Protein AF-A0A2A2GFD2-F1 (afdb_monomer)

Solvent-accessible surface area (backbone atoms only — not comparable to full-atom values): 6908 Å² total; per-residue (Å²): 133,87,81,90,85,78,82,88,79,84,84,79,74,75,79,71,74,86,69,82,74,80,74,76,67,93,81,60,52,80,71,54,51,54,54,52,52,53,53,49,30,58,77,66,70,48,87,82,79,87,77,58,89,93,45,66,77,78,46,43,66,63,50,50,52,55,46,50,48,44,65,62,45,64,67,71,53,84,71,90,45,72,70,53,42,54,51,52,52,53,50,49,55,48,50,59,73,72,70,61,82,84,125

Organism: NCBI:txid2032623

Structure (mmCIF, N/CA/C/O backbone):
data_AF-A0A2A2GFD2-F1
#
_entry.id   AF-A0A2A2GFD2-F1
#
loop_
_atom_site.group_PDB
_atom_site.id
_atom_site.type_symbol
_atom_site.label_atom_id
_atom_site.label_alt_id
_atom_site.label_comp_id
_atom_site.label_asym_id
_atom_site.label_entity_id
_atom_site.label_seq_id
_atom_site.pdbx_PDB_ins_code
_atom_site.Cartn_x
_atom_site.Cartn_y
_atom_site.Cartn_z
_atom_site.occupancy
_atom_site.B_iso_or_equiv
_atom_site.auth_seq_id
_atom_site.auth_comp_id
_atom_site.auth_asym_id
_atom_site.auth_atom_id
_atom_site.pdbx_PDB_model_num
ATOM 1 N N . MET A 1 1 ? -52.224 36.854 7.641 1.00 38.59 1 MET A N 1
ATOM 2 C CA . MET A 1 1 ? -52.057 35.831 8.694 1.00 38.59 1 MET A CA 1
ATOM 3 C C . MET A 1 1 ? -52.124 34.479 8.022 1.00 38.59 1 MET A C 1
ATOM 5 O O . MET A 1 1 ? -53.182 34.224 7.475 1.00 38.59 1 MET A O 1
ATOM 9 N N . GLY A 1 2 ? -51.016 33.720 8.050 1.00 45.50 2 GLY A N 1
ATOM 10 C CA . GLY A 1 2 ? -50.899 32.283 7.723 1.00 45.50 2 GLY A CA 1
ATOM 11 C C . GLY A 1 2 ? -51.264 31.884 6.284 1.00 45.50 2 GLY A C 1
ATOM 12 O O . GLY A 1 2 ? -52.230 32.379 5.735 1.00 45.50 2 GLY A O 1
ATOM 13 N N . ASP A 1 3 ? -50.562 31.023 5.565 1.00 37.81 3 ASP A N 1
ATOM 14 C CA . ASP A 1 3 ? -49.472 30.139 5.938 1.00 37.81 3 ASP A CA 1
ATOM 15 C C . ASP A 1 3 ? -48.630 29.834 4.700 1.00 37.81 3 ASP A C 1
ATOM 17 O O . ASP A 1 3 ? -49.125 29.735 3.576 1.00 37.81 3 ASP A O 1
ATOM 21 N N . ALA A 1 4 ? -47.331 29.719 4.942 1.00 43.19 4 ALA A N 1
ATOM 22 C CA . ALA A 1 4 ? -46.359 29.190 4.011 1.00 43.19 4 ALA A CA 1
ATOM 23 C C . ALA A 1 4 ? -46.404 27.655 4.012 1.00 43.19 4 ALA A C 1
ATOM 25 O O . ALA A 1 4 ? -46.620 27.061 5.070 1.00 43.19 4 ALA A O 1
ATOM 26 N N . SER A 1 5 ? -46.045 27.066 2.863 1.00 48.75 5 SER A N 1
ATOM 27 C CA . SER A 1 5 ? -45.400 25.745 2.644 1.00 48.75 5 SER A CA 1
AT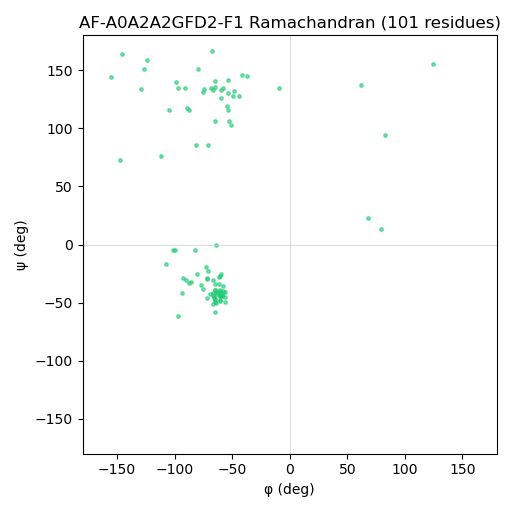OM 28 C C . SER A 1 5 ? -46.181 24.808 1.705 1.00 48.75 5 SER A C 1
ATOM 30 O O . SER A 1 5 ? -47.402 24.928 1.632 1.00 48.75 5 SER A O 1
ATOM 32 N N . PRO A 1 6 ? -45.518 23.835 1.035 1.00 47.19 6 PRO A N 1
ATOM 33 C CA . PRO A 1 6 ? -44.111 23.433 1.168 1.00 47.19 6 PRO A CA 1
ATOM 34 C C . PRO A 1 6 ? -43.296 23.470 -0.136 1.00 47.19 6 PRO A C 1
ATOM 36 O O . PRO A 1 6 ? -43.828 23.423 -1.241 1.00 47.19 6 PRO A O 1
ATOM 39 N N . LEU A 1 7 ? -41.973 23.546 0.051 1.00 44.38 7 LEU A N 1
ATOM 40 C CA . LEU A 1 7 ? -40.951 23.317 -0.967 1.00 44.38 7 LEU A CA 1
ATOM 41 C C . LEU A 1 7 ? -41.225 22.012 -1.722 1.00 44.38 7 LEU A C 1
ATOM 43 O O . LEU A 1 7 ? -41.433 20.967 -1.105 1.00 44.38 7 LEU A O 1
ATOM 47 N N . ASP A 1 8 ? -41.158 22.104 -3.047 1.00 35.56 8 ASP A N 1
ATOM 48 C CA . ASP A 1 8 ? -41.094 20.958 -3.940 1.00 35.56 8 ASP A CA 1
ATOM 49 C C . ASP A 1 8 ? -39.875 20.097 -3.588 1.00 35.56 8 ASP A C 1
ATOM 51 O O . ASP A 1 8 ? -38.780 20.596 -3.298 1.00 35.56 8 ASP A O 1
ATOM 55 N N . THR A 1 9 ? -40.118 18.796 -3.539 1.00 39.66 9 THR A N 1
ATOM 56 C CA . THR A 1 9 ? -39.192 17.786 -3.061 1.00 39.66 9 THR A CA 1
ATOM 57 C C . THR A 1 9 ? -38.520 17.152 -4.271 1.00 39.66 9 THR A C 1
ATOM 59 O O . THR A 1 9 ? -39.177 16.809 -5.245 1.00 39.66 9 THR A O 1
ATOM 62 N N . THR A 1 10 ? -37.221 16.890 -4.138 1.00 38.72 10 THR A N 1
ATOM 63 C CA . THR A 1 10 ?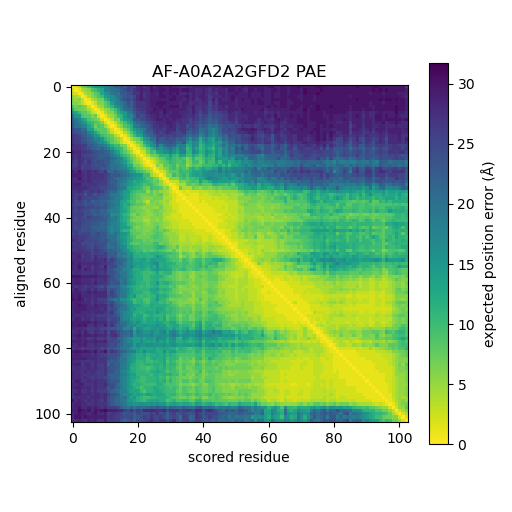 -36.479 15.908 -4.946 1.00 38.72 10 THR A CA 1
ATOM 64 C C . THR A 1 10 ? -35.994 16.378 -6.320 1.00 38.72 10 THR A C 1
ATOM 66 O O . THR A 1 10 ? -36.632 16.159 -7.337 1.00 38.72 10 THR A O 1
ATOM 69 N N . ASP A 1 11 ? -34.748 16.849 -6.355 1.00 32.34 11 ASP A N 1
ATOM 70 C CA . ASP A 1 11 ? -33.717 16.133 -7.117 1.00 32.34 11 ASP A CA 1
ATOM 71 C C . ASP A 1 11 ? -32.371 16.331 -6.405 1.00 32.34 11 ASP A C 1
ATOM 73 O O . ASP A 1 11 ? -31.512 17.132 -6.775 1.00 32.34 11 ASP A O 1
ATOM 77 N N . ALA A 1 12 ? -32.229 15.658 -5.258 1.00 38.69 12 ALA A N 1
ATOM 78 C CA . ALA A 1 12 ? -30.919 15.458 -4.663 1.00 38.69 12 ALA A CA 1
ATOM 79 C C . ALA A 1 12 ? -30.198 14.453 -5.558 1.00 38.69 12 ALA A C 1
ATOM 81 O O . ALA A 1 12 ? -30.243 13.244 -5.324 1.00 38.69 12 ALA A O 1
ATOM 82 N N . GLN A 1 13 ? -29.572 14.975 -6.609 1.00 36.97 13 GLN A N 1
ATOM 83 C CA . GLN A 1 13 ? -28.620 14.253 -7.428 1.00 36.97 13 GLN A CA 1
ATOM 84 C C . GLN A 1 13 ? -27.603 13.630 -6.471 1.00 36.97 13 GLN A C 1
ATOM 86 O O . GLN A 1 13 ? -26.767 14.325 -5.892 1.00 36.97 13 GLN A O 1
ATOM 91 N N . LYS A 1 14 ? -27.737 12.322 -6.231 1.00 36.72 14 LYS A N 1
ATOM 92 C CA . LYS A 1 14 ? -26.808 11.549 -5.410 1.00 36.72 14 LYS A CA 1
ATOM 93 C C . LYS A 1 14 ? -25.417 11.802 -5.990 1.00 36.72 14 LYS A C 1
ATOM 95 O O . LYS A 1 14 ? -25.213 11.440 -7.153 1.00 36.72 14 LYS A O 1
ATOM 100 N N . PRO A 1 15 ? -24.476 12.434 -5.263 1.00 33.44 15 PRO A N 1
ATOM 101 C CA . PRO A 1 15 ? -23.154 12.624 -5.817 1.00 33.44 15 PRO A CA 1
ATOM 102 C C . PRO A 1 15 ? -22.579 11.241 -6.122 1.00 33.44 15 PRO A C 1
ATOM 104 O O . PRO A 1 15 ? -22.601 10.324 -5.295 1.00 33.44 15 PRO A O 1
ATOM 107 N N . SER A 1 16 ? -22.167 11.109 -7.381 1.00 38.59 16 SER A N 1
ATOM 108 C CA . SER A 1 16 ? -21.371 10.024 -7.938 1.00 38.59 16 SER A CA 1
ATOM 109 C C . SER A 1 16 ? -20.318 9.550 -6.941 1.00 38.59 16 SER A C 1
ATOM 111 O O . SER A 1 16 ? -19.775 10.383 -6.220 1.00 38.59 16 SER A O 1
ATOM 113 N N . SER A 1 17 ? -20.044 8.242 -6.950 1.00 47.84 17 SER A N 1
ATOM 114 C CA . SER A 1 17 ? -18.942 7.517 -6.297 1.00 47.84 17 SER A CA 1
ATOM 115 C C . SER A 1 17 ? -17.844 8.400 -5.690 1.00 47.84 17 SER A C 1
ATOM 117 O O . SER A 1 17 ? -17.374 9.286 -6.403 1.00 47.84 17 SER A O 1
ATOM 119 N N . PRO A 1 18 ? -17.371 8.141 -4.450 1.00 46.09 18 PRO A N 1
ATOM 120 C CA . PRO A 1 18 ? -16.365 8.983 -3.803 1.00 46.09 18 PRO A CA 1
ATOM 121 C C . PRO A 1 18 ? -15.166 9.154 -4.738 1.00 46.09 18 PRO A C 1
ATOM 123 O O . PRO A 1 18 ? -14.420 8.212 -5.008 1.00 46.09 18 PRO A O 1
ATOM 126 N N . GLN A 1 19 ? -15.045 10.350 -5.316 1.00 51.81 19 GLN A N 1
ATOM 127 C CA . GLN A 1 19 ? -13.919 10.701 -6.163 1.00 51.81 19 GLN A CA 1
ATOM 128 C C . GLN A 1 19 ? -12.679 10.692 -5.271 1.00 51.81 19 GLN A C 1
ATOM 130 O O . GLN A 1 19 ? -12.721 11.188 -4.143 1.00 51.81 19 GLN A O 1
ATOM 135 N N . SER A 1 20 ? -11.587 10.102 -5.767 1.00 52.34 20 SER A N 1
ATOM 136 C CA . SER A 1 20 ? -10.286 10.157 -5.098 1.00 52.34 20 SER A CA 1
ATOM 137 C C . SER A 1 20 ? -9.991 11.614 -4.728 1.00 52.34 20 SER A C 1
ATOM 139 O O . SER A 1 20 ? -10.119 12.477 -5.602 1.00 52.34 20 SER A O 1
ATOM 141 N N . PRO A 1 21 ? -9.651 11.926 -3.466 1.00 61.31 21 PRO A N 1
ATOM 142 C CA . PRO A 1 21 ? -9.622 13.310 -3.032 1.00 61.31 21 PRO A CA 1
ATOM 143 C C . PRO A 1 21 ? -8.539 14.093 -3.781 1.00 61.31 21 PRO A C 1
ATOM 145 O O . PRO A 1 21 ? -7.429 13.600 -4.005 1.00 61.31 21 PRO A O 1
ATOM 148 N N . SER A 1 22 ? -8.853 15.342 -4.137 1.00 63.31 22 SER A N 1
ATOM 149 C CA . SER A 1 22 ? -7.825 16.353 -4.382 1.00 63.31 22 SER A CA 1
ATOM 150 C C . SER A 1 22 ? -6.927 16.402 -3.146 1.00 63.31 22 SER A C 1
ATOM 152 O O . SER A 1 22 ? -7.447 16.458 -2.032 1.00 63.31 22 SER A O 1
ATOM 154 N N . GLN A 1 23 ? -5.610 16.331 -3.349 1.00 62.19 23 GLN A N 1
ATOM 155 C CA . GLN A 1 23 ? -4.590 16.305 -2.294 1.00 62.19 23 GLN A CA 1
ATOM 156 C C . GLN A 1 23 ? -4.904 17.300 -1.157 1.00 62.19 23 GLN A C 1
ATOM 158 O O . GLN A 1 23 ? -5.426 18.385 -1.446 1.00 62.19 23 GLN A O 1
ATOM 163 N N . PRO A 1 24 ? -4.571 16.978 0.112 1.00 62.91 24 PRO A N 1
ATOM 164 C CA . PRO A 1 24 ? -4.687 17.957 1.185 1.00 62.91 24 PRO A CA 1
ATOM 165 C C . PRO A 1 24 ? -3.917 19.231 0.784 1.00 62.91 24 PRO A C 1
ATOM 167 O O . PRO A 1 24 ? -2.864 19.124 0.147 1.00 62.91 24 PRO A O 1
ATOM 170 N N . PRO A 1 25 ? -4.427 20.434 1.106 1.00 64.50 25 PRO A N 1
ATOM 171 C CA . PRO A 1 25 ? -3.732 21.691 0.856 1.00 64.50 25 PRO A CA 1
ATOM 172 C C . PRO A 1 25 ? -2.255 21.595 1.243 1.00 64.50 25 PRO A C 1
ATOM 174 O O . PRO A 1 25 ? -1.924 21.205 2.361 1.00 64.50 25 PRO A O 1
ATOM 177 N N . SER A 1 26 ? -1.363 21.955 0.316 1.00 62.44 26 SER A N 1
ATOM 178 C CA . SER A 1 26 ? 0.089 21.737 0.433 1.00 62.44 26 SER A CA 1
ATOM 179 C C . SER A 1 26 ? 0.764 22.505 1.581 1.00 62.44 26 SER A C 1
ATOM 181 O O . SER A 1 26 ? 1.980 22.437 1.730 1.00 62.44 26 SER A O 1
ATOM 183 N N . CYS A 1 27 ? 0.000 23.290 2.343 1.00 64.19 27 CYS A N 1
ATOM 184 C CA . CYS A 1 27 ? 0.450 24.086 3.479 1.00 64.19 27 CYS A CA 1
ATOM 185 C C . CYS A 1 27 ? 0.180 23.433 4.843 1.00 64.19 27 CYS A C 1
ATOM 187 O O . CYS A 1 27 ? 0.596 23.997 5.854 1.00 64.19 27 CYS A O 1
ATOM 189 N N . PHE A 1 28 ? -0.505 22.289 4.898 1.00 57.72 28 PHE A N 1
ATOM 190 C CA . PHE A 1 28 ? -0.823 21.644 6.168 1.00 57.72 28 PHE A CA 1
ATOM 191 C C . PHE A 1 28 ? 0.398 20.963 6.796 1.00 57.72 28 PHE A C 1
ATOM 193 O O . PHE A 1 28 ? 1.150 20.253 6.126 1.00 57.72 28 PHE A O 1
ATOM 200 N N . GLY A 1 29 ? 0.594 21.191 8.099 1.00 62.62 29 GLY A N 1
ATOM 201 C CA . GLY A 1 29 ? 1.557 20.437 8.896 1.00 62.62 29 GLY A CA 1
ATOM 202 C C . GLY A 1 29 ? 1.118 18.977 9.047 1.00 62.62 29 GLY A C 1
ATOM 203 O O . GLY A 1 29 ? -0.034 18.629 8.785 1.00 62.62 29 GLY A O 1
ATOM 204 N N . SER A 1 30 ? 2.018 18.101 9.502 1.00 64.19 30 SER A N 1
ATOM 205 C CA . SER A 1 30 ? 1.723 16.663 9.618 1.00 64.19 30 SER A CA 1
ATOM 206 C C . SER A 1 30 ? 0.543 16.345 10.544 1.00 64.19 30 SER A C 1
ATOM 208 O O . SER A 1 30 ? -0.092 15.312 10.375 1.00 64.19 30 SER A O 1
ATOM 210 N N . GLU A 1 31 ? 0.240 17.209 11.517 1.00 65.56 31 GLU A N 1
ATOM 211 C CA . GLU A 1 31 ? -0.879 17.032 12.453 1.00 65.56 31 GLU A CA 1
ATOM 212 C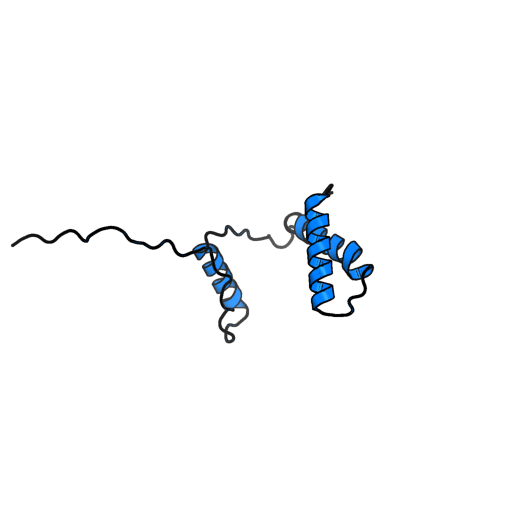 C . GLU A 1 31 ? -2.239 17.343 11.801 1.00 65.56 31 GLU A C 1
ATOM 214 O O . GLU A 1 31 ? -3.196 16.586 11.965 1.00 65.56 31 GLU A O 1
ATOM 219 N N . ASP A 1 32 ? -2.294 18.365 10.945 1.00 74.19 32 ASP A N 1
ATOM 220 C CA . ASP A 1 32 ? -3.503 18.753 10.208 1.00 74.19 32 ASP A CA 1
ATOM 221 C C . ASP A 1 32 ? -3.850 17.745 9.098 1.00 74.19 32 ASP A C 1
ATOM 223 O O . ASP A 1 32 ? -5.019 17.534 8.760 1.00 74.19 32 ASP A O 1
ATOM 227 N N . GLN A 1 33 ? -2.834 17.071 8.550 1.00 76.75 33 GLN A N 1
ATOM 228 C CA . GLN A 1 33 ? -3.002 16.072 7.494 1.00 76.75 33 GLN A CA 1
ATOM 229 C C . GLN A 1 33 ? -3.787 14.836 7.967 1.00 76.75 33 GLN A C 1
ATOM 231 O O . GLN A 1 33 ? -4.626 14.309 7.225 1.00 76.75 33 GLN A O 1
ATOM 236 N N . TRP A 1 34 ? -3.551 14.372 9.198 1.00 78.00 34 TRP A N 1
ATOM 237 C CA . TRP A 1 34 ? -4.295 13.242 9.764 1.00 78.00 34 TRP A CA 1
ATOM 238 C C . TRP A 1 34 ? -5.752 13.613 10.039 1.00 78.00 34 TRP A C 1
ATOM 240 O O . TRP A 1 34 ? -6.648 12.849 9.682 1.00 78.00 34 TRP A O 1
ATOM 250 N N . VAL A 1 35 ? -6.001 14.806 10.586 1.00 84.38 35 VAL A N 1
ATOM 251 C CA . VAL A 1 35 ? -7.360 15.310 10.850 1.00 84.38 35 VAL A CA 1
ATOM 252 C C . VAL A 1 35 ? -8.169 15.421 9.557 1.00 84.38 35 VAL A C 1
ATOM 254 O O . VAL A 1 35 ? -9.315 14.970 9.501 1.00 84.38 35 VAL A O 1
ATOM 257 N N . TRP A 1 36 ? -7.563 15.952 8.493 1.00 85.38 36 TRP A N 1
ATOM 258 C CA . TRP A 1 36 ? -8.197 16.007 7.177 1.00 85.38 36 TRP A CA 1
ATOM 259 C C . TRP A 1 36 ? -8.548 14.608 6.648 1.00 85.38 36 TRP A C 1
ATOM 261 O O . TRP A 1 36 ? -9.661 14.389 6.170 1.00 85.38 36 TRP A O 1
ATOM 271 N N . SER A 1 37 ? -7.629 13.648 6.787 1.00 84.56 37 SER A N 1
ATOM 272 C CA . SER A 1 37 ? -7.827 12.274 6.305 1.00 84.56 37 SER A CA 1
ATOM 273 C C . SER A 1 37 ? -8.978 11.573 7.032 1.00 84.56 37 SER A C 1
ATOM 275 O O . SER A 1 37 ? -9.786 10.898 6.393 1.00 84.56 37 SER A O 1
ATOM 277 N N . LEU A 1 38 ? -9.092 11.769 8.351 1.00 87.44 38 LEU A N 1
ATOM 278 C CA . LEU A 1 38 ? -10.200 11.237 9.151 1.00 87.44 38 LEU A CA 1
ATOM 279 C C . LEU A 1 38 ? -11.535 11.875 8.756 1.00 87.44 38 LEU A C 1
ATOM 281 O O . LEU A 1 38 ? -12.508 11.163 8.519 1.00 87.44 38 LEU A O 1
ATOM 285 N N . SER A 1 39 ? -11.564 13.202 8.599 1.00 87.06 39 SER A N 1
ATOM 286 C CA . SER A 1 39 ? -12.769 13.914 8.161 1.00 87.06 39 SER A CA 1
ATOM 287 C C . SER A 1 39 ? -13.233 13.460 6.774 1.00 87.06 39 SER A C 1
ATOM 289 O O . SER A 1 39 ? -14.430 13.292 6.543 1.00 87.06 39 SER A O 1
ATOM 291 N N . TRP A 1 40 ? -12.302 13.218 5.847 1.00 87.38 40 TRP A N 1
ATOM 292 C CA . TRP A 1 40 ? -12.629 12.685 4.527 1.00 87.38 40 TRP A CA 1
ATOM 293 C C . TRP A 1 40 ? -13.164 11.250 4.595 1.00 87.38 40 TRP A C 1
ATOM 295 O O . TRP A 1 40 ? -14.136 10.932 3.904 1.00 87.38 40 TRP A O 1
ATOM 305 N N . ALA A 1 41 ? -12.563 10.390 5.422 1.00 89.12 41 ALA A N 1
ATOM 306 C CA . ALA A 1 41 ? -13.032 9.019 5.604 1.00 89.12 41 ALA A CA 1
ATOM 307 C C . ALA A 1 41 ? -14.474 8.998 6.136 1.00 89.12 41 ALA A C 1
ATOM 309 O O . ALA A 1 41 ? -15.320 8.298 5.578 1.00 89.12 41 ALA A O 1
ATOM 310 N N . GLU A 1 42 ? -14.784 9.836 7.130 1.00 88.00 42 GLU A N 1
ATOM 311 C CA . GLU A 1 42 ? -16.142 10.004 7.660 1.00 88.00 42 GLU A CA 1
ATOM 312 C C . GLU A 1 42 ? -17.127 10.503 6.593 1.00 88.00 42 GLU A C 1
ATOM 314 O O . GLU A 1 42 ? -18.184 9.900 6.404 1.00 88.00 42 GLU A O 1
ATOM 319 N N . GLN A 1 43 ? -16.768 11.553 5.843 1.00 89.69 43 GLN A N 1
ATOM 320 C CA . GLN A 1 43 ? -17.597 12.092 4.753 1.00 89.69 43 GLN A CA 1
ATOM 321 C C . GLN A 1 43 ? -17.844 11.069 3.637 1.00 89.69 43 GLN A C 1
ATOM 323 O O . GLN A 1 43 ? -18.915 11.047 3.032 1.00 89.69 43 GLN A O 1
ATOM 328 N N . SER A 1 44 ? -16.860 10.211 3.373 1.00 89.00 44 SER A N 1
ATOM 329 C CA . SER A 1 44 ? -16.937 9.159 2.357 1.00 89.00 44 SER A CA 1
ATOM 330 C C . SER A 1 44 ? -17.658 7.901 2.852 1.00 89.00 44 SER A C 1
ATOM 332 O O . SER A 1 44 ? -17.854 6.969 2.071 1.00 89.00 44 SER A O 1
ATOM 334 N N . GLY A 1 45 ? -18.045 7.844 4.133 1.00 89.94 45 GLY A N 1
ATOM 335 C CA . GLY A 1 45 ? -18.646 6.660 4.751 1.00 89.94 45 GLY A CA 1
ATOM 336 C C . GLY A 1 45 ? -17.677 5.480 4.883 1.00 89.94 45 GLY A C 1
ATOM 337 O O . GLY A 1 45 ? -18.111 4.330 4.955 1.00 89.94 45 GLY A O 1
ATOM 338 N N . ILE A 1 46 ? -16.368 5.744 4.883 1.00 88.94 46 ILE A N 1
ATOM 339 C CA . ILE A 1 46 ? -15.318 4.736 5.021 1.00 88.94 46 ILE A CA 1
ATOM 340 C C . ILE A 1 46 ? -15.061 4.520 6.512 1.00 88.94 46 ILE A C 1
ATOM 342 O O . ILE A 1 46 ? -14.611 5.420 7.221 1.00 88.94 46 ILE A O 1
ATOM 346 N N . SER A 1 47 ? -15.337 3.307 6.993 1.00 87.75 47 SER A N 1
ATOM 347 C CA . SER A 1 47 ? -14.985 2.916 8.357 1.00 87.75 47 SER A CA 1
ATOM 348 C C . SER A 1 47 ? -13.467 2.808 8.497 1.00 87.75 47 SER A C 1
ATOM 350 O O . SER A 1 47 ? -12.795 2.223 7.647 1.00 87.75 47 SER A O 1
ATOM 352 N N . TRP A 1 48 ? -12.934 3.368 9.578 1.00 83.88 48 TRP A N 1
ATOM 353 C CA . TRP A 1 48 ? -11.519 3.322 9.916 1.00 83.88 48 TRP A CA 1
ATOM 354 C C . TRP A 1 48 ? -11.339 2.788 11.338 1.00 83.88 48 TRP A C 1
ATOM 356 O O . TRP A 1 48 ? -12.204 2.959 12.199 1.00 83.88 48 TRP A O 1
ATOM 366 N N . TYR A 1 49 ? -10.204 2.135 11.579 1.00 85.25 49 TYR A N 1
ATOM 367 C CA . TYR A 1 49 ? -9.853 1.565 12.876 1.00 85.25 49 TYR A CA 1
ATOM 368 C C . TYR A 1 49 ? -8.456 2.023 13.271 1.00 85.25 49 TYR A C 1
ATOM 370 O O . TYR A 1 49 ? -7.526 1.978 12.466 1.00 85.25 49 TYR A O 1
ATOM 378 N N . TYR A 1 50 ? -8.312 2.457 14.520 1.00 83.56 50 TYR A N 1
ATOM 379 C CA . TYR A 1 50 ? -7.007 2.766 15.079 1.00 83.56 50 TYR A CA 1
ATOM 380 C C . TYR A 1 50 ? -6.257 1.471 15.406 1.00 83.56 50 TYR A C 1
ATOM 382 O O . TYR A 1 50 ? -6.806 0.575 16.048 1.00 83.56 50 TYR A O 1
ATOM 390 N N . ILE A 1 51 ? -5.002 1.386 14.964 1.00 82.69 51 ILE A N 1
ATOM 391 C CA . ILE A 1 51 ? -4.087 0.309 15.339 1.00 82.69 51 ILE A CA 1
ATOM 392 C C . ILE A 1 51 ? -3.369 0.745 16.609 1.00 82.69 51 ILE A C 1
ATOM 394 O O . ILE A 1 51 ? -2.641 1.741 16.612 1.00 82.69 51 ILE A O 1
ATOM 398 N N . ASP A 1 52 ? -3.565 -0.006 17.687 1.00 85.19 52 ASP A N 1
ATOM 399 C CA . ASP A 1 52 ? -2.963 0.324 18.966 1.00 85.19 52 ASP A CA 1
ATOM 400 C C . ASP A 1 52 ? -1.437 0.187 18.888 1.00 85.19 52 ASP A C 1
ATOM 402 O O . ASP A 1 52 ? -0.910 -0.860 18.474 1.00 85.19 52 ASP A O 1
ATOM 406 N N . PRO A 1 53 ? -0.688 1.185 19.382 1.00 78.25 53 PRO A N 1
ATOM 407 C CA . PRO A 1 53 ? 0.745 1.039 19.526 1.00 78.25 53 PRO A CA 1
ATOM 408 C C . PRO A 1 53 ? 1.023 -0.148 20.456 1.00 78.25 53 PRO A C 1
ATOM 410 O O . PRO A 1 53 ? 0.448 -0.258 21.539 1.00 78.25 53 PRO A O 1
ATOM 413 N N . ARG A 1 54 ? 1.947 -1.025 20.039 1.00 77.06 54 ARG A N 1
ATOM 414 C CA . ARG A 1 54 ? 2.329 -2.289 20.713 1.00 77.06 54 ARG A CA 1
ATOM 415 C C . ARG A 1 54 ? 1.380 -3.478 20.507 1.00 77.06 54 ARG A C 1
ATOM 417 O O . ARG A 1 54 ? 1.550 -4.490 21.188 1.00 77.06 54 ARG A O 1
ATOM 424 N N . LYS A 1 55 ? 0.447 -3.425 19.552 1.00 80.88 55 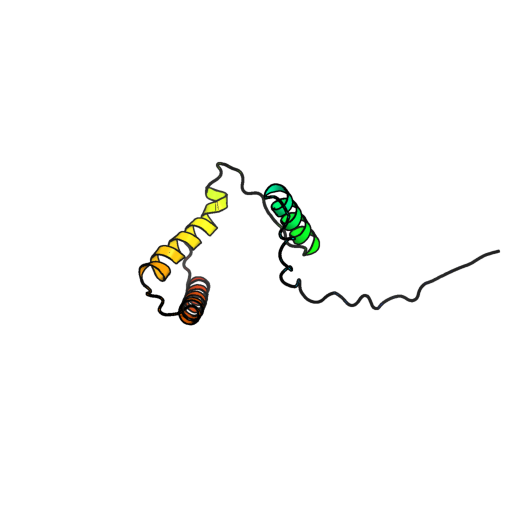LYS A N 1
ATOM 425 C CA . LYS A 1 55 ? -0.342 -4.597 19.127 1.00 80.88 55 LYS A CA 1
ATOM 426 C C . LYS A 1 55 ? 0.016 -5.035 17.697 1.00 80.88 55 LYS A C 1
ATOM 428 O O . LYS A 1 55 ? -0.763 -4.807 16.778 1.00 80.88 55 LYS A O 1
ATOM 433 N N . PRO A 1 56 ? 1.163 -5.714 17.493 1.00 75.25 56 PRO A N 1
ATOM 434 C CA . PRO A 1 56 ? 1.647 -6.077 16.153 1.00 75.25 56 PRO A CA 1
ATOM 435 C C . PRO A 1 56 ? 0.679 -6.985 15.380 1.00 75.25 56 PRO A C 1
ATOM 437 O O . PRO A 1 56 ? 0.593 -6.907 14.164 1.00 75.25 56 PRO A O 1
ATOM 440 N N . HIS A 1 57 ? -0.135 -7.783 16.077 1.00 79.06 57 HIS A N 1
ATOM 441 C CA . HIS A 1 57 ? -1.143 -8.636 15.442 1.00 79.06 57 HIS A CA 1
ATOM 442 C C . HIS A 1 57 ? -2.201 -7.851 14.647 1.00 79.06 57 HIS A C 1
ATOM 444 O O . HIS A 1 57 ? -2.739 -8.381 13.682 1.00 79.06 57 HIS A O 1
ATOM 450 N N . GLN A 1 58 ? -2.488 -6.594 15.012 1.00 82.94 58 GLN A N 1
ATOM 451 C CA . GLN A 1 58 ? -3.415 -5.735 14.262 1.00 82.94 58 GLN A CA 1
ATOM 452 C C . GLN A 1 58 ? -2.814 -5.260 12.927 1.00 82.94 58 GLN A C 1
ATOM 454 O O . GLN A 1 58 ? -3.556 -4.889 12.024 1.00 82.94 58 GLN A O 1
ATOM 459 N N . ASN A 1 59 ? -1.484 -5.312 12.791 1.00 84.75 59 ASN A N 1
ATOM 460 C CA . ASN A 1 59 ? -0.741 -4.951 11.585 1.00 84.75 59 ASN A CA 1
ATOM 461 C C . ASN A 1 59 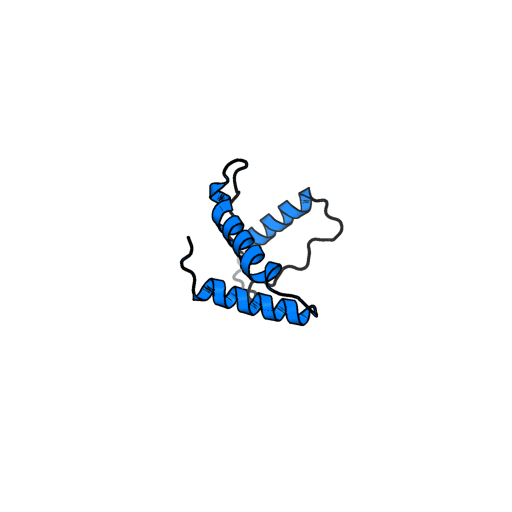? -0.295 -6.180 10.767 1.00 84.75 59 ASN A C 1
ATOM 463 O O . ASN A 1 59 ? 0.241 -6.034 9.673 1.00 84.75 59 ASN A O 1
ATOM 467 N N . ALA A 1 60 ? -0.528 -7.397 11.270 1.00 84.12 60 ALA A N 1
ATOM 468 C CA . ALA A 1 60 ? 0.017 -8.625 10.692 1.00 84.12 60 ALA A CA 1
ATOM 469 C C . ALA A 1 60 ? -0.391 -8.840 9.225 1.00 84.12 60 ALA A C 1
ATOM 471 O O . ALA A 1 60 ? 0.411 -9.304 8.422 1.00 84.12 60 ALA A O 1
ATOM 472 N N . PHE A 1 61 ? -1.616 -8.454 8.852 1.00 83.00 61 PHE A N 1
ATOM 473 C CA . PHE A 1 61 ? -2.090 -8.587 7.473 1.00 83.00 61 PHE A CA 1
ATOM 474 C C . PHE A 1 61 ? -1.294 -7.713 6.497 1.00 83.00 61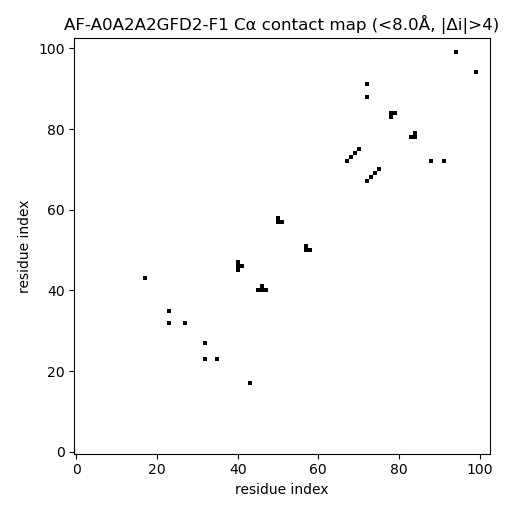 PHE A C 1
ATOM 476 O O . PHE A 1 61 ? -0.815 -8.196 5.473 1.00 83.00 61 PHE A O 1
ATOM 483 N N . ILE A 1 62 ? -1.126 -6.427 6.818 1.00 84.94 62 ILE A N 1
ATOM 484 C CA . ILE A 1 62 ? -0.392 -5.506 5.945 1.00 84.94 62 ILE A CA 1
ATOM 485 C C . ILE A 1 62 ? 1.114 -5.792 5.974 1.00 84.94 62 ILE A C 1
ATOM 487 O O . ILE A 1 62 ? 1.795 -5.592 4.972 1.00 84.94 62 ILE A O 1
ATOM 491 N N . GLU A 1 63 ? 1.641 -6.308 7.087 1.00 88.25 63 GLU A N 1
ATOM 492 C CA . GLU A 1 63 ? 3.020 -6.797 7.174 1.00 88.25 63 GLU A CA 1
ATOM 493 C C . GLU A 1 63 ? 3.254 -8.006 6.268 1.00 88.25 63 GLU A C 1
ATOM 495 O O . GLU A 1 63 ? 4.224 -7.997 5.513 1.00 88.25 63 GLU A O 1
ATOM 500 N N . SER A 1 64 ? 2.352 -8.993 6.287 1.00 86.81 64 SER A N 1
ATOM 501 C CA . SER A 1 64 ? 2.410 -10.166 5.405 1.00 86.81 64 SER A CA 1
ATOM 502 C C . SER A 1 64 ? 2.344 -9.754 3.932 1.00 86.81 64 SER A C 1
ATOM 504 O O . SER A 1 64 ? 3.231 -10.099 3.154 1.00 86.81 64 SER A O 1
ATOM 506 N N . PHE A 1 65 ? 1.390 -8.886 3.574 1.00 87.88 65 PHE A N 1
ATOM 507 C CA . PHE A 1 65 ? 1.289 -8.327 2.224 1.00 87.88 65 PHE A CA 1
ATOM 508 C C . PHE A 1 65 ? 2.581 -7.621 1.782 1.00 87.88 65 PHE A C 1
ATOM 510 O O . PHE A 1 65 ? 3.097 -7.875 0.694 1.00 87.88 65 PHE A O 1
ATOM 517 N N . ASN A 1 66 ? 3.123 -6.741 2.630 1.00 89.25 66 ASN A N 1
ATOM 518 C CA . ASN A 1 66 ? 4.353 -6.015 2.321 1.00 89.25 66 ASN A CA 1
ATOM 519 C C . ASN A 1 66 ? 5.572 -6.947 2.237 1.00 89.25 66 ASN A C 1
ATOM 521 O O . ASN A 1 66 ? 6.503 -6.647 1.488 1.00 89.25 66 ASN A O 1
ATOM 525 N N . GLY A 1 67 ? 5.581 -8.042 3.001 1.00 90.06 67 GLY A N 1
ATOM 526 C CA . GLY A 1 67 ? 6.583 -9.102 2.925 1.00 90.06 67 GLY A CA 1
ATOM 527 C C . GLY A 1 67 ? 6.536 -9.817 1.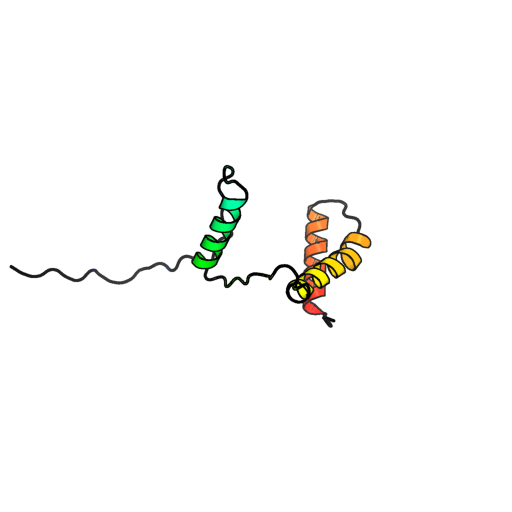578 1.00 90.06 67 GLY A C 1
ATOM 528 O O . GLY A 1 67 ? 7.511 -9.750 0.831 1.00 90.06 67 GLY A O 1
ATOM 529 N N . SER A 1 68 ? 5.384 -10.390 1.219 1.00 89.62 68 SER A N 1
ATOM 530 C CA . SER A 1 68 ? 5.179 -11.075 -0.066 1.00 89.62 68 SER A CA 1
ATOM 531 C C . SER A 1 68 ? 5.494 -10.181 -1.261 1.00 89.62 68 SER A C 1
ATOM 533 O O . SER A 1 68 ? 6.227 -10.588 -2.155 1.00 89.62 68 SER A O 1
ATOM 535 N N . LEU A 1 69 ? 5.037 -8.924 -1.258 1.00 89.88 69 LEU A N 1
ATOM 536 C CA . LEU A 1 69 ? 5.342 -7.985 -2.342 1.00 89.88 69 LEU A CA 1
ATOM 537 C C . LEU A 1 69 ? 6.855 -7.783 -2.525 1.00 89.88 69 LEU A C 1
ATOM 539 O O . LEU A 1 69 ? 7.347 -7.665 -3.648 1.00 89.88 69 LEU A O 1
ATOM 543 N N . ARG A 1 70 ? 7.606 -7.710 -1.422 1.00 90.38 70 ARG A N 1
ATOM 544 C CA . ARG A 1 70 ? 9.059 -7.530 -1.481 1.00 90.38 70 ARG A CA 1
ATOM 545 C C . ARG A 1 70 ? 9.763 -8.782 -1.971 1.00 90.38 70 ARG A C 1
ATOM 547 O O . ARG A 1 70 ? 10.647 -8.663 -2.814 1.00 90.38 70 ARG A O 1
ATOM 554 N N . ASP A 1 71 ? 9.393 -9.935 -1.431 1.00 89.06 71 ASP A N 1
ATOM 555 C CA . ASP A 1 71 ? 10.097 -11.187 -1.687 1.00 89.06 71 ASP A CA 1
ATOM 556 C C . ASP A 1 71 ? 9.758 -11.792 -3.051 1.00 89.06 71 ASP A C 1
ATOM 558 O O . ASP A 1 71 ? 10.655 -12.335 -3.689 1.00 89.06 71 ASP A O 1
ATOM 562 N N . GLU A 1 72 ? 8.516 -11.652 -3.518 1.00 87.38 72 GLU A N 1
ATOM 563 C CA . GLU A 1 72 ? 8.042 -12.258 -4.769 1.00 87.38 72 GLU A CA 1
ATOM 564 C C . GLU A 1 72 ? 8.163 -11.309 -5.964 1.00 87.38 72 GLU A C 1
ATOM 566 O O . GLU A 1 72 ? 8.560 -11.730 -7.043 1.00 87.38 72 GLU A O 1
ATOM 571 N N . LEU A 1 73 ? 7.831 -10.021 -5.801 1.00 87.31 73 LEU A N 1
ATOM 572 C CA . LEU A 1 73 ? 7.849 -9.076 -6.921 1.00 87.31 73 LEU A CA 1
ATOM 573 C C . LEU A 1 73 ? 9.145 -8.270 -6.958 1.00 87.31 73 LEU A C 1
ATOM 575 O O . LEU A 1 73 ? 9.890 -8.322 -7.931 1.00 87.31 73 LEU A O 1
ATOM 579 N N . LEU A 1 74 ? 9.426 -7.494 -5.910 1.00 87.25 74 LEU A N 1
ATOM 580 C CA . LEU A 1 74 ? 10.497 -6.490 -5.969 1.00 87.25 74 LEU A CA 1
ATOM 581 C C . LEU A 1 74 ? 11.907 -7.089 -5.981 1.00 87.25 74 LEU A C 1
ATOM 583 O O . LEU A 1 74 ? 12.849 -6.415 -6.395 1.00 87.25 74 LEU A O 1
ATOM 587 N N . LYS A 1 75 ? 12.068 -8.315 -5.484 1.00 86.31 75 LYS A N 1
ATOM 588 C CA . LYS A 1 75 ? 13.357 -9.006 -5.435 1.00 86.31 75 LYS A CA 1
ATOM 589 C C . LYS A 1 75 ? 13.665 -9.788 -6.710 1.00 86.31 75 LYS A C 1
ATOM 591 O O . LYS A 1 75 ? 14.837 -9.909 -7.059 1.00 86.31 75 LYS A O 1
ATOM 596 N N . GLU A 1 76 ? 12.646 -10.334 -7.367 1.00 78.50 76 GLU A N 1
ATOM 597 C CA . GLU A 1 76 ? 12.815 -11.197 -8.541 1.00 78.50 76 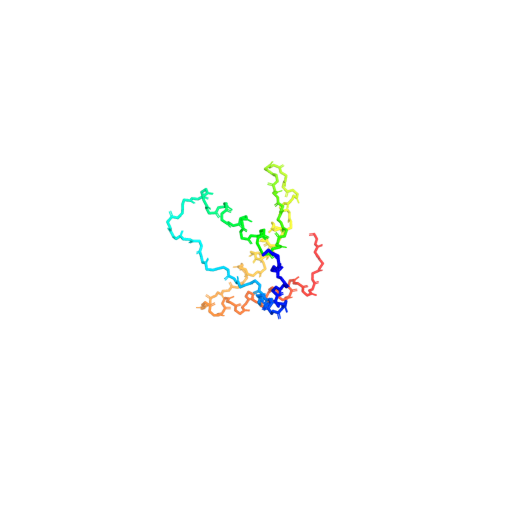GLU A CA 1
ATOM 598 C C . GLU A 1 76 ? 12.747 -10.409 -9.856 1.00 78.50 76 GLU A C 1
ATOM 600 O O . GLU A 1 76 ? 13.419 -10.766 -10.825 1.00 78.50 76 GLU A O 1
ATOM 605 N N . GLU A 1 77 ? 12.005 -9.298 -9.882 1.00 81.88 77 GLU A N 1
ATOM 606 C CA . GLU A 1 77 ? 11.785 -8.513 -11.093 1.00 81.88 77 GLU A CA 1
ATOM 607 C C . GLU A 1 77 ? 12.726 -7.310 -11.220 1.00 81.88 77 GLU A C 1
ATOM 609 O O . GLU A 1 77 ? 12.890 -6.495 -10.312 1.00 81.88 77 GLU A O 1
ATOM 614 N N . MET A 1 78 ? 13.280 -7.140 -12.421 1.00 84.75 78 MET A N 1
ATOM 615 C CA . MET A 1 78 ? 13.915 -5.894 -12.850 1.00 84.75 78 MET A CA 1
ATOM 616 C C . MET A 1 78 ? 12.872 -5.004 -13.534 1.00 84.75 78 MET A C 1
ATOM 618 O O . MET A 1 78 ? 12.099 -5.478 -14.370 1.00 84.75 78 MET A O 1
ATOM 622 N N . PHE A 1 79 ? 12.848 -3.714 -13.200 1.00 89.50 79 PHE A N 1
ATOM 623 C CA . PHE A 1 79 ? 11.943 -2.741 -13.816 1.00 89.50 79 PHE A CA 1
ATOM 624 C C . PHE A 1 79 ? 12.703 -1.862 -14.803 1.00 89.50 79 PHE A C 1
ATOM 626 O O . PHE A 1 79 ? 13.568 -1.083 -14.403 1.00 89.50 79 PHE A O 1
ATOM 633 N N . ASP A 1 80 ? 12.348 -1.953 -16.082 1.00 85.81 80 ASP A N 1
ATOM 634 C CA . ASP A 1 80 ? 13.019 -1.180 -17.134 1.00 85.81 80 ASP A CA 1
ATOM 635 C C . ASP A 1 80 ? 12.417 0.223 -17.295 1.00 85.81 80 ASP A C 1
ATOM 637 O O . ASP A 1 80 ? 13.106 1.184 -17.637 1.00 85.81 80 ASP A O 1
ATOM 641 N N . THR A 1 81 ? 11.109 0.353 -17.050 1.00 92.12 81 THR A N 1
ATOM 642 C CA . THR A 1 81 ? 10.361 1.613 -17.161 1.00 92.12 81 THR A CA 1
ATOM 643 C C . THR A 1 81 ? 9.256 1.688 -16.110 1.00 92.12 81 THR A C 1
ATOM 645 O O . THR A 1 81 ? 8.844 0.680 -15.537 1.00 92.12 81 THR A O 1
ATOM 648 N N . PHE A 1 82 ? 8.732 2.891 -15.878 1.00 92.31 82 PHE A N 1
ATOM 649 C CA . PHE A 1 82 ? 7.617 3.098 -14.954 1.00 92.31 82 PHE A CA 1
ATOM 650 C C . PHE A 1 82 ? 6.341 2.355 -15.385 1.00 92.31 82 PHE A C 1
ATOM 652 O O . PHE A 1 82 ? 5.682 1.721 -14.562 1.00 92.31 82 PHE A O 1
ATOM 659 N N . ASP A 1 83 ? 6.032 2.362 -16.684 1.00 93.56 83 ASP A N 1
ATOM 660 C CA . ASP A 1 83 ? 4.877 1.638 -17.228 1.00 93.56 83 ASP A CA 1
ATOM 661 C C . ASP A 1 83 ? 5.025 0.121 -17.067 1.00 93.56 83 ASP A C 1
ATOM 663 O O . ASP A 1 83 ? 4.044 -0.588 -16.830 1.00 93.56 83 ASP A O 1
ATOM 667 N N . ASP A 1 84 ? 6.256 -0.384 -17.167 1.00 91.12 84 ASP A N 1
ATOM 668 C CA . ASP A 1 84 ? 6.553 -1.788 -16.911 1.00 91.12 84 ASP A CA 1
ATOM 669 C C . ASP A 1 84 ? 6.341 -2.155 -15.436 1.00 91.12 84 ASP A C 1
ATOM 671 O O . ASP A 1 84 ? 5.659 -3.136 -15.138 1.00 91.12 84 ASP A O 1
ATOM 675 N N . ALA A 1 85 ? 6.799 -1.308 -14.510 1.00 92.19 85 ALA A N 1
ATOM 676 C CA . ALA A 1 85 ? 6.533 -1.481 -13.083 1.00 92.19 85 ALA A CA 1
ATOM 677 C C . ALA A 1 85 ? 5.030 -1.494 -12.768 1.00 92.19 85 ALA A C 1
ATOM 679 O O . ALA A 1 85 ? 4.555 -2.371 -12.045 1.00 92.19 85 ALA A O 1
ATOM 680 N N . HIS A 1 86 ? 4.259 -0.579 -13.362 1.00 93.94 86 HIS A N 1
ATOM 681 C CA . HIS A 1 86 ? 2.802 -0.556 -13.220 1.00 93.94 86 HIS A CA 1
ATOM 682 C C . HIS A 1 86 ? 2.145 -1.845 -13.719 1.00 93.94 86 HIS A C 1
ATOM 684 O O . HIS A 1 86 ? 1.267 -2.392 -13.045 1.00 93.94 86 HIS A O 1
ATOM 690 N N . ARG A 1 87 ? 2.575 -2.351 -14.880 1.00 94.31 87 ARG A N 1
ATOM 691 C CA . ARG A 1 87 ? 2.045 -3.593 -15.452 1.00 94.31 87 ARG A CA 1
ATOM 692 C C . ARG A 1 87 ? 2.349 -4.795 -14.560 1.00 94.31 87 ARG A C 1
ATOM 694 O O . ARG A 1 87 ? 1.433 -5.552 -14.244 1.00 94.31 87 ARG A O 1
ATOM 701 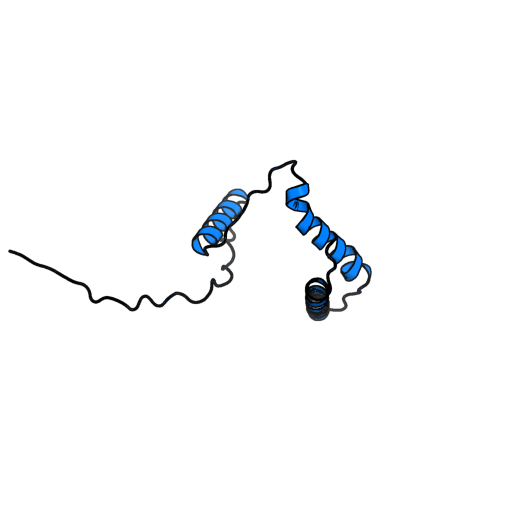N N . LYS A 1 88 ? 3.607 -4.955 -14.147 1.00 92.50 88 LYS A N 1
ATOM 702 C CA . LYS A 1 88 ? 4.057 -6.079 -13.313 1.00 92.50 88 LYS A CA 1
ATOM 703 C C . LYS A 1 88 ? 3.384 -6.072 -11.942 1.00 92.50 88 LYS A C 1
ATOM 705 O O . LYS A 1 88 ? 2.887 -7.104 -11.505 1.00 92.50 88 LYS A O 1
ATOM 710 N N . LEU A 1 89 ? 3.257 -4.901 -11.315 1.00 92.88 89 LEU A N 1
ATOM 711 C CA . LEU A 1 89 ? 2.539 -4.755 -10.048 1.00 92.88 89 LEU A CA 1
ATOM 712 C C . LEU A 1 89 ? 1.048 -5.098 -10.180 1.00 92.88 89 LEU A C 1
ATOM 714 O O . LEU A 1 89 ? 0.482 -5.743 -9.298 1.00 92.88 89 LEU A O 1
ATOM 718 N N . ALA A 1 90 ? 0.399 -4.681 -11.273 1.00 92.00 90 ALA A N 1
ATOM 719 C CA . ALA A 1 90 ? -1.008 -4.992 -11.513 1.00 92.00 90 ALA A CA 1
ATOM 720 C C . ALA A 1 90 ? -1.244 -6.498 -11.706 1.00 92.00 90 ALA A C 1
ATOM 722 O O . ALA A 1 90 ? -2.236 -7.018 -11.189 1.00 92.00 90 ALA A O 1
ATOM 723 N N . LEU A 1 91 ? -0.333 -7.177 -12.411 1.00 91.25 91 LEU A N 1
ATOM 724 C CA . LEU A 1 91 ? -0.373 -8.625 -12.602 1.00 91.25 91 LEU A CA 1
ATOM 725 C C . LEU A 1 91 ? -0.148 -9.362 -11.278 1.00 91.25 91 LEU A C 1
ATOM 727 O O . LEU A 1 91 ? -1.002 -10.142 -10.874 1.00 91.25 91 LEU A O 1
ATOM 731 N N . TRP A 1 92 ? 0.912 -9.021 -10.542 1.00 91.44 92 TRP A N 1
ATOM 732 C CA . TRP A 1 92 ? 1.184 -9.628 -9.237 1.00 91.44 92 TRP A CA 1
ATOM 733 C C . TRP A 1 92 ? 0.024 -9.432 -8.256 1.00 91.44 92 TRP A C 1
ATOM 735 O O . TRP A 1 92 ? -0.388 -10.374 -7.589 1.00 91.44 92 TRP A O 1
ATOM 745 N N . ARG A 1 93 ? -0.588 -8.239 -8.215 1.00 91.81 93 ARG A N 1
ATOM 746 C CA . ARG A 1 93 ? -1.777 -7.992 -7.381 1.00 91.81 93 ARG A CA 1
ATOM 747 C C . ARG A 1 93 ? -2.949 -8.895 -7.772 1.00 91.81 93 ARG A C 1
ATOM 749 O O . ARG A 1 93 ? -3.715 -9.302 -6.900 1.00 91.81 93 ARG A O 1
ATOM 756 N N . TYR A 1 94 ? -3.144 -9.140 -9.067 1.00 90.12 94 TYR A N 1
ATOM 757 C CA . TYR A 1 94 ? -4.186 -10.048 -9.538 1.00 90.12 94 TYR A CA 1
ATOM 758 C C . TYR A 1 94 ? -3.900 -11.477 -9.067 1.00 90.12 94 TYR A C 1
ATOM 760 O O . TYR A 1 94 ? -4.781 -12.092 -8.471 1.00 90.12 94 TYR A O 1
ATOM 768 N N . ASP A 1 95 ? -2.669 -11.954 -9.237 1.00 88.25 95 ASP A N 1
ATOM 769 C CA . ASP A 1 95 ? -2.265 -13.310 -8.858 1.00 88.25 95 ASP A CA 1
ATOM 770 C C . ASP A 1 95 ? -2.318 -13.527 -7.336 1.00 88.25 95 ASP A C 1
ATOM 772 O O . ASP A 1 95 ? -2.923 -14.499 -6.873 1.00 88.25 95 ASP A O 1
ATOM 776 N N . TYR A 1 96 ? -1.802 -12.575 -6.552 1.00 86.69 96 TYR A N 1
ATOM 777 C CA . TYR A 1 96 ? -1.852 -12.582 -5.085 1.00 86.69 96 TYR A CA 1
ATOM 778 C C . TYR A 1 96 ? -3.295 -12.679 -4.558 1.00 86.69 96 TYR A C 1
ATOM 780 O O . TYR A 1 96 ? -3.574 -13.433 -3.625 1.00 86.69 96 TYR A O 1
ATOM 788 N N . ASN A 1 97 ? -4.235 -11.956 -5.181 1.00 86.00 97 ASN A N 1
ATOM 789 C CA . ASN A 1 97 ? -5.650 -11.974 -4.794 1.00 86.00 97 ASN A CA 1
ATOM 790 C C . ASN A 1 97 ? -6.430 -13.181 -5.348 1.00 86.00 97 ASN A C 1
ATOM 792 O O . ASN A 1 97 ? -7.467 -13.532 -4.787 1.00 86.00 97 ASN A O 1
ATOM 796 N N . ALA A 1 98 ? -5.993 -13.783 -6.459 1.00 82.31 98 ALA A N 1
ATOM 797 C CA . ALA A 1 98 ? -6.716 -14.863 -7.135 1.00 82.31 98 ALA A CA 1
ATOM 798 C C . ALA A 1 98 ? -6.332 -16.267 -6.639 1.00 82.31 98 ALA A C 1
ATOM 800 O O . ALA A 1 98 ? -7.164 -17.173 -6.691 1.00 82.31 98 ALA A O 1
ATOM 801 N N . ILE A 1 99 ? -5.089 -16.466 -6.188 1.00 70.88 99 ILE A N 1
ATOM 802 C CA . ILE A 1 99 ? -4.528 -17.803 -5.908 1.00 70.88 99 ILE A CA 1
ATOM 803 C C . ILE A 1 99 ? -4.388 -18.088 -4.400 1.00 70.88 99 ILE A C 1
ATOM 805 O O . ILE A 1 99 ? -4.250 -19.245 -4.008 1.00 70.88 99 ILE A O 1
ATOM 809 N N . GLY A 1 100 ? -4.437 -17.070 -3.539 1.00 61.44 100 GLY A N 1
ATOM 810 C CA . GLY A 1 100 ? -3.872 -17.137 -2.189 1.00 61.44 100 GLY A CA 1
ATOM 811 C C . GLY A 1 100 ? -4.346 -18.289 -1.281 1.00 61.44 100 GLY A C 1
ATOM 812 O O . GLY A 1 100 ? -5.503 -18.303 -0.856 1.00 61.44 100 GLY A O 1
ATOM 813 N N . PRO A 1 101 ? -3.442 -19.178 -0.820 1.00 52.31 101 PRO A N 1
ATOM 814 C CA . PRO A 1 101 ? -3.517 -19.721 0.525 1.00 52.31 101 PRO A CA 1
ATOM 815 C C . PRO A 1 101 ? -2.885 -18.682 1.461 1.00 52.31 101 PRO A C 1
ATOM 817 O O . PRO A 1 101 ? -1.685 -18.715 1.724 1.00 52.31 101 PRO A O 1
ATOM 820 N N . HIS A 1 102 ? -3.666 -17.701 1.913 1.00 61.84 102 HIS A N 1
ATOM 821 C CA . HIS A 1 102 ? -3.166 -16.695 2.853 1.00 61.84 102 HIS A CA 1
ATOM 822 C C . HIS A 1 102 ? -2.822 -17.390 4.189 1.00 61.84 102 HIS A C 1
ATOM 824 O O . HIS A 1 102 ? -3.729 -17.836 4.893 1.00 61.84 102 HIS A O 1
ATOM 830 N N . SER A 1 103 ? -1.524 -17.561 4.478 1.00 58.12 103 SER A N 1
ATOM 831 C CA . SER A 1 103 ? -0.990 -18.080 5.754 1.00 58.12 103 SER A CA 1
ATOM 832 C C . SER A 1 103 ? -0.866 -16.980 6.801 1.00 58.12 103 SER A C 1
ATOM 834 O O . SER A 1 103 ? -0.612 -15.820 6.402 1.00 58.12 103 SER A O 1
#

Secondary structure (DSSP, 8-state):
------PPP-------S-PPPP---TT--HHHHHHHHHHHHHHTT----PPPTT-GGGTHHHHHHHHHIIIIIITT---SSHHHHHHHHHHHHHHHHHH----

pLDDT: mean 74.1, std 18.73, range [32.34, 94.31]

Mean predicted aligned error: 14.02 Å

Sequence (103 aa):
MGDASPLDTTDAQKPSSPQSPSQPPSCFGSEDQWVWSLSWAEQSGISWYYIDPRKPHQNAFIESFNGSLRDELLKEEMFDTFDDAHRKLALWRYDYNAIGPHS

InterPro domains:
  IPR001584 Integrase, catalytic core [PF13683] (45-103)
  IPR012337 Ribonuclease H-like superfamily [SSF53098] (39-103)
  IPR036397 Ribonuclease H superfamily [G3DSA:3.30.420.10] (28-103)

Radius of gyration: 22.45 Å; Cα contacts (8 Å, |Δi|>4): 21; chains: 1; bounding box: 66×56×38 Å

Foldseek 3Di:
DDDDDDDDDDDPPPPPQPDDDDQDPPPDDPVVNVVVVVVSCVVNVHDDDDDDPPPCVVVVVVVLVVVCCCPPPVVPDDDPDPVSVVVSVVVVVCCCVPPDPDD